Protein AF-A0A549SLN9-F1 (afdb_monomer_lite)

Organism: NCBI:txid1387186

Sequence (110 aa):
MYGDIKQILRDGTGIGPEGLHVLLATFLFIVLAALLRRPMVALGVVVLLQALNEVLDVLDDRAAGLPTDGLGVVSDTVWSLIVPVPLAIALRLYQQHRRQMRRRRHYRRR

Radius of gyration: 18.94 Å; chains: 1; bounding box: 43×24×60 Å

Secondary structure (DSSP, 8-state):
-HHHHHHHHHHHH---HHHHHHHHHHHHHHHHHHHHS-HHHHHHHHHHHHHHHHHHHHHHHHHTTPPP-HHHHHHHHHHHHTTHHHHHHHHHHHHHHHHHHHHHHHHTT-

pLDDT: mean 83.21, std 11.94, range [45.0, 95.38]

Structure (mmCIF, N/CA/C/O backbone):
data_AF-A0A549SLN9-F1
#
_entry.id   AF-A0A549SLN9-F1
#
loop_
_atom_site.group_PDB
_atom_site.id
_atom_site.type_symbol
_atom_site.label_atom_id
_atom_site.label_alt_id
_atom_site.label_comp_id
_atom_site.label_asym_id
_atom_site.label_entity_id
_atom_site.label_seq_id
_atom_site.pdbx_PDB_ins_code
_atom_site.Cartn_x
_atom_site.Cartn_y
_atom_site.Cartn_z
_atom_site.occupancy
_atom_site.B_iso_or_equiv
_atom_site.auth_seq_id
_atom_site.auth_comp_id
_atom_site.auth_asym_id
_atom_site.auth_atom_id
_atom_site.pdbx_PDB_model_num
ATOM 1 N N . MET A 1 1 ? 1.322 -3.523 -22.610 1.00 45.44 1 MET A N 1
ATOM 2 C CA . MET A 1 1 ? -0.015 -3.629 -21.980 1.00 45.44 1 MET A CA 1
ATOM 3 C C . MET A 1 1 ? -0.072 -3.073 -20.559 1.00 45.44 1 MET A C 1
ATOM 5 O O . MET A 1 1 ? -0.887 -2.189 -20.346 1.00 45.44 1 MET A O 1
ATOM 9 N N . TYR A 1 2 ? 0.738 -3.519 -19.583 1.00 45.00 2 TYR A N 1
ATOM 10 C CA . TYR A 1 2 ? 0.698 -2.932 -18.222 1.00 45.00 2 TYR A CA 1
ATOM 11 C C . TYR A 1 2 ? 1.237 -1.485 -18.182 1.00 45.00 2 TYR A C 1
ATOM 13 O O . TYR A 1 2 ? 0.642 -0.613 -17.550 1.00 45.00 2 TYR A O 1
ATOM 21 N N . GLY A 1 3 ? 2.290 -1.201 -18.962 1.00 56.31 3 GLY A N 1
ATOM 22 C CA . GLY A 1 3 ? 2.822 0.156 -19.151 1.00 56.31 3 GLY A CA 1
ATOM 23 C C . GLY A 1 3 ? 1.822 1.139 -19.774 1.00 56.31 3 GLY A C 1
ATOM 24 O O . GLY A 1 3 ? 1.750 2.286 -19.340 1.00 56.31 3 GLY A O 1
ATOM 25 N N . ASP A 1 4 ? 0.980 0.674 -20.702 1.00 56.50 4 ASP A N 1
ATOM 26 C CA . ASP A 1 4 ? -0.005 1.518 -21.395 1.00 56.50 4 ASP A CA 1
ATOM 27 C C . ASP A 1 4 ? -1.096 2.023 -20.439 1.00 56.50 4 ASP A C 1
ATOM 29 O O . ASP A 1 4 ? -1.520 3.170 -20.523 1.00 56.50 4 ASP A O 1
ATOM 33 N N . ILE A 1 5 ? -1.517 1.200 -19.470 1.00 59.78 5 ILE A N 1
ATOM 34 C CA . ILE A 1 5 ? -2.526 1.592 -18.471 1.00 59.78 5 ILE A CA 1
ATOM 35 C C . ILE A 1 5 ? -1.951 2.629 -17.493 1.00 59.78 5 ILE A C 1
ATOM 37 O O . ILE A 1 5 ? -2.630 3.609 -17.173 1.00 59.78 5 ILE A O 1
ATOM 41 N N . LYS A 1 6 ? -0.690 2.460 -17.054 1.00 54.50 6 LYS A N 1
ATOM 42 C CA . LYS A 1 6 ? 0.030 3.464 -16.242 1.00 54.50 6 LYS A CA 1
ATOM 43 C C . LYS A 1 6 ? 0.173 4.792 -17.011 1.00 54.50 6 LYS A C 1
ATOM 45 O O . LYS A 1 6 ? -0.030 5.852 -16.421 1.00 54.50 6 LYS A O 1
ATOM 50 N N . GLN A 1 7 ? 0.459 4.748 -18.316 1.00 60.50 7 GLN A N 1
ATOM 51 C CA . GLN A 1 7 ? 0.564 5.941 -19.171 1.00 60.50 7 GLN A CA 1
ATOM 52 C C . GLN A 1 7 ? -0.780 6.648 -19.388 1.00 60.50 7 GLN A C 1
ATOM 54 O O . GLN A 1 7 ? -0.859 7.858 -19.203 1.00 60.50 7 GLN A O 1
ATOM 59 N N . ILE A 1 8 ? -1.857 5.909 -19.674 1.00 63.09 8 ILE A N 1
ATOM 60 C CA . ILE A 1 8 ? -3.204 6.478 -19.860 1.00 63.09 8 ILE A CA 1
ATOM 61 C C . ILE A 1 8 ? -3.684 7.206 -18.593 1.00 63.09 8 ILE A C 1
ATOM 63 O O . ILE A 1 8 ? -4.278 8.282 -18.673 1.00 63.09 8 ILE A O 1
ATOM 67 N N . LEU A 1 9 ? -3.403 6.650 -17.410 1.00 58.56 9 LEU A N 1
ATOM 68 C CA . LEU A 1 9 ? -3.735 7.294 -16.135 1.00 58.56 9 LEU A CA 1
ATOM 69 C C . LEU A 1 9 ? -2.904 8.558 -15.885 1.00 58.56 9 LEU A C 1
ATOM 71 O O . LEU A 1 9 ? -3.448 9.554 -15.401 1.00 58.56 9 LEU A O 1
ATOM 75 N N . ARG A 1 10 ? -1.614 8.541 -16.235 1.00 59.72 10 ARG A N 1
ATOM 76 C CA . ARG A 1 10 ? -0.716 9.698 -16.124 1.00 59.72 10 ARG A CA 1
ATOM 77 C C . ARG A 1 10 ? -1.179 10.857 -17.011 1.00 59.72 10 ARG A C 1
ATOM 79 O O . ARG A 1 10 ? -1.301 11.981 -16.525 1.00 59.72 10 ARG A O 1
ATOM 86 N N . ASP A 1 11 ? -1.508 10.564 -18.265 1.00 63.06 11 ASP A N 1
ATOM 87 C CA . ASP A 1 11 ? -1.901 11.568 -19.258 1.00 63.06 11 ASP A CA 1
ATOM 88 C C . ASP A 1 11 ? -3.313 12.125 -19.008 1.00 63.06 11 ASP A C 1
ATOM 90 O O . ASP A 1 11 ? -3.585 13.288 -19.299 1.00 63.06 11 ASP A O 1
ATOM 94 N N . GLY A 1 12 ? -4.208 11.328 -18.411 1.00 63.81 12 GLY A N 1
ATOM 95 C CA . GLY A 1 12 ? -5.580 11.746 -18.106 1.00 63.81 12 GLY A CA 1
ATOM 96 C C . GLY A 1 12 ? -5.759 12.516 -16.793 1.00 63.81 12 GLY A C 1
ATOM 97 O O . GLY A 1 12 ? -6.756 13.219 -16.637 1.00 63.81 12 GLY A O 1
ATOM 98 N N . THR A 1 13 ? -4.835 12.389 -15.834 1.00 64.81 13 THR A N 1
ATOM 99 C CA . THR A 1 13 ? -5.016 12.940 -14.472 1.00 64.81 13 THR A CA 1
ATOM 100 C C . THR A 1 13 ? -3.957 13.959 -14.057 1.00 64.81 13 THR A C 1
ATOM 102 O O . THR A 1 13 ? -4.170 14.688 -13.088 1.00 64.81 13 THR A O 1
ATOM 105 N N . GLY A 1 14 ? -2.814 14.017 -14.751 1.00 68.75 14 GLY A N 1
ATOM 106 C CA . GLY A 1 14 ? -1.663 14.826 -14.341 1.00 68.75 14 GLY A CA 1
ATOM 107 C C . GLY A 1 14 ? -0.979 14.327 -13.060 1.00 68.75 14 GLY A C 1
ATOM 108 O O . GLY A 1 14 ? -0.082 14.990 -12.542 1.00 68.75 14 GLY A O 1
ATOM 109 N N . ILE A 1 15 ? -1.392 13.169 -12.533 1.00 73.00 15 ILE A N 1
ATOM 110 C CA . ILE A 1 15 ? -0.820 12.569 -11.330 1.00 73.00 15 ILE A CA 1
ATOM 111 C C . ILE A 1 15 ? 0.477 11.858 -11.721 1.00 73.00 15 ILE A C 1
ATOM 113 O O . ILE A 1 15 ? 0.497 10.999 -12.606 1.00 73.00 15 ILE A O 1
ATOM 117 N N . GLY A 1 16 ? 1.574 12.234 -11.061 1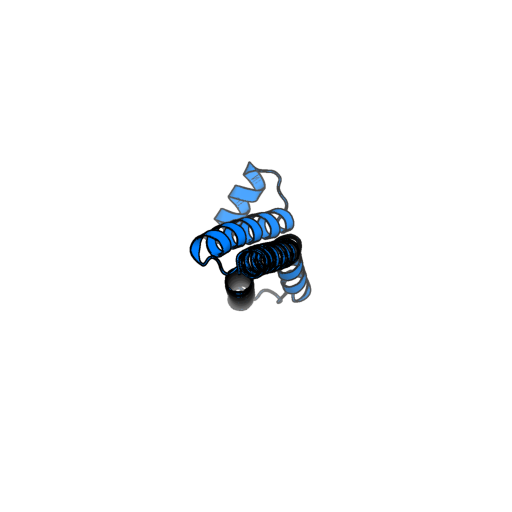.00 77.56 16 GLY A N 1
ATOM 118 C CA . GLY A 1 16 ? 2.862 11.571 -11.236 1.00 77.56 16 GLY A CA 1
ATOM 119 C C . GLY A 1 16 ? 2.818 10.095 -10.805 1.00 77.56 16 GLY A C 1
ATOM 120 O O . GLY A 1 16 ? 1.920 9.706 -10.055 1.00 77.56 16 GLY A O 1
ATOM 121 N N . PRO A 1 17 ? 3.793 9.272 -11.230 1.00 75.19 17 PRO A N 1
ATOM 122 C CA . PRO A 1 17 ? 3.856 7.848 -10.886 1.00 75.19 17 PRO A CA 1
ATOM 123 C C . PRO A 1 17 ? 3.675 7.601 -9.383 1.00 75.19 17 PRO A C 1
ATOM 125 O O . PRO A 1 17 ? 2.814 6.828 -8.973 1.00 75.19 17 PRO A O 1
ATOM 128 N N . GLU A 1 18 ? 4.381 8.375 -8.561 1.00 80.88 18 GLU A N 1
ATOM 129 C CA . GLU A 1 18 ? 4.326 8.339 -7.095 1.00 80.88 18 GLU A CA 1
ATOM 130 C C . GLU A 1 18 ? 2.895 8.493 -6.552 1.00 80.88 18 GLU A C 1
ATOM 132 O O . GLU A 1 18 ? 2.461 7.757 -5.663 1.00 80.88 18 GLU A O 1
ATOM 137 N N . GLY A 1 19 ? 2.115 9.412 -7.128 1.00 80.62 19 GLY A N 1
ATOM 138 C CA . GLY A 1 19 ? 0.731 9.646 -6.725 1.00 80.62 19 GLY A CA 1
ATOM 139 C C . GLY A 1 19 ? -0.193 8.474 -7.062 1.00 80.62 19 GLY A C 1
ATOM 140 O O . GLY A 1 19 ? -1.108 8.176 -6.291 1.00 80.62 19 GLY A O 1
ATOM 141 N N . LEU A 1 20 ? 0.066 7.756 -8.160 1.00 83.19 20 LEU A N 1
ATOM 142 C CA . LEU A 1 20 ? -0.662 6.529 -8.494 1.00 83.19 20 LEU A CA 1
ATOM 143 C C . LEU A 1 20 ? -0.346 5.406 -7.500 1.00 83.19 20 LEU A C 1
ATOM 145 O O . LEU A 1 20 ? -1.274 4.732 -7.047 1.00 83.19 20 LEU A O 1
ATOM 149 N N . HIS A 1 21 ? 0.921 5.251 -7.101 1.00 84.44 21 HIS A N 1
ATOM 150 C CA . HIS A 1 21 ? 1.321 4.280 -6.076 1.00 84.44 21 HIS A CA 1
ATOM 151 C C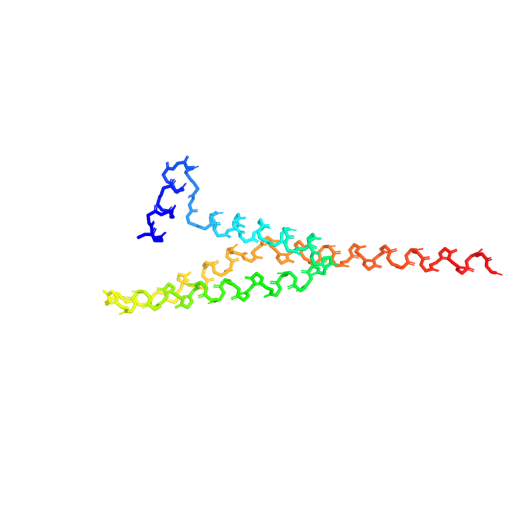 . HIS A 1 21 ? 0.613 4.548 -4.742 1.00 84.44 21 HIS A C 1
ATOM 153 O O . HIS A 1 21 ? 0.043 3.626 -4.151 1.00 84.44 21 HIS A O 1
ATOM 159 N N . VAL A 1 22 ? 0.559 5.812 -4.304 1.00 87.75 22 VAL A N 1
ATOM 160 C CA . VAL A 1 22 ? -0.161 6.218 -3.083 1.00 87.75 22 VAL A CA 1
ATOM 161 C C . VAL A 1 22 ? -1.656 5.903 -3.190 1.00 87.75 22 VAL A C 1
ATOM 163 O O . VAL A 1 22 ? -2.230 5.289 -2.283 1.00 87.75 22 VAL A O 1
ATOM 166 N N . LEU A 1 23 ? -2.307 6.327 -4.279 1.00 88.31 23 LEU A N 1
ATOM 167 C CA . LEU A 1 23 ? -3.756 6.193 -4.449 1.00 88.31 23 LEU A CA 1
ATOM 168 C C . LEU A 1 23 ? -4.189 4.732 -4.525 1.00 88.31 23 LEU A C 1
ATOM 170 O O . LEU A 1 23 ? -5.100 4.327 -3.797 1.00 88.31 23 LEU A O 1
ATOM 174 N N . LEU A 1 24 ? -3.521 3.938 -5.365 1.00 87.44 24 LEU A N 1
ATOM 175 C CA . LEU A 1 24 ? -3.850 2.530 -5.560 1.00 87.44 24 LEU A CA 1
ATOM 176 C C . LEU A 1 24 ? -3.687 1.751 -4.254 1.00 87.44 24 LEU A C 1
ATOM 178 O O . LEU A 1 24 ? -4.599 1.034 -3.840 1.00 87.44 24 LEU A O 1
ATOM 182 N N . ALA A 1 25 ? -2.562 1.943 -3.567 1.00 89.50 25 ALA A N 1
ATOM 183 C CA . ALA A 1 25 ? -2.285 1.272 -2.307 1.00 89.50 25 ALA A CA 1
ATOM 184 C C . ALA A 1 25 ? -3.279 1.644 -1.203 1.00 89.50 25 ALA A C 1
ATOM 186 O O . ALA A 1 25 ? -3.766 0.778 -0.472 1.00 89.50 25 ALA A O 1
ATOM 187 N N . THR A 1 26 ? -3.616 2.931 -1.100 1.00 91.69 26 THR A N 1
ATOM 188 C CA . THR A 1 26 ? -4.586 3.432 -0.121 1.00 91.69 26 THR A CA 1
ATOM 189 C C . THR A 1 26 ? -5.974 2.874 -0.388 1.00 91.69 26 THR A C 1
ATOM 191 O O . THR A 1 26 ? -6.635 2.393 0.534 1.00 91.69 26 THR A O 1
ATOM 194 N N . PHE A 1 27 ? -6.410 2.892 -1.648 1.00 92.38 27 PHE A N 1
ATOM 195 C CA . PHE A 1 27 ? -7.695 2.336 -2.047 1.00 92.38 27 PHE A CA 1
ATOM 196 C C . PHE A 1 27 ? -7.776 0.841 -1.721 1.00 92.38 27 PHE A C 1
ATOM 198 O O . PHE A 1 27 ? -8.708 0.402 -1.040 1.00 92.38 27 PHE A O 1
ATOM 205 N N . LEU A 1 28 ? -6.760 0.074 -2.127 1.00 92.94 28 LEU A N 1
ATOM 206 C CA . LEU A 1 28 ? -6.686 -1.361 -1.875 1.00 92.94 28 LEU A CA 1
ATOM 207 C C . LEU A 1 28 ? -6.716 -1.666 -0.372 1.00 92.94 28 LEU A C 1
ATOM 209 O O . LEU A 1 28 ? -7.461 -2.539 0.082 1.00 92.94 28 LEU A O 1
ATOM 213 N N . PHE A 1 29 ? -5.956 -0.898 0.412 1.00 95.38 29 PHE A N 1
ATOM 214 C CA . PHE A 1 29 ? -5.942 -1.010 1.862 1.00 95.38 29 PHE A CA 1
ATOM 215 C C . PHE A 1 29 ? -7.325 -0.766 2.471 1.00 95.38 29 PHE A C 1
ATOM 217 O O . PHE A 1 29 ? -7.770 -1.572 3.288 1.00 95.38 29 PHE A O 1
ATOM 224 N N . ILE A 1 30 ? -8.020 0.311 2.089 1.00 93.56 30 ILE A N 1
ATOM 225 C CA . ILE A 1 30 ? -9.343 0.651 2.635 1.00 93.56 30 ILE A CA 1
ATOM 226 C C . ILE A 1 30 ? -10.340 -0.477 2.355 1.00 93.56 30 ILE A C 1
ATOM 228 O O . ILE A 1 30 ? -11.036 -0.924 3.273 1.00 93.56 30 ILE A O 1
ATOM 232 N N . VAL A 1 31 ? -10.374 -0.974 1.116 1.00 94.38 31 VAL A N 1
ATOM 233 C CA . VAL A 1 31 ? -11.261 -2.072 0.707 1.00 94.38 31 VAL A CA 1
ATOM 234 C C . VAL A 1 31 ? -10.955 -3.338 1.508 1.00 94.38 31 VAL A C 1
ATOM 236 O O . VAL A 1 31 ? -11.851 -3.906 2.138 1.00 94.38 31 VAL A O 1
ATOM 239 N N . LEU A 1 32 ? -9.689 -3.755 1.575 1.00 92.88 32 LEU A N 1
ATOM 240 C CA . LEU A 1 32 ? -9.281 -4.944 2.327 1.00 92.88 32 LEU A CA 1
ATOM 241 C C . LEU A 1 32 ? -9.537 -4.797 3.830 1.00 92.88 32 LEU A C 1
ATOM 243 O O . LEU A 1 32 ? -9.999 -5.737 4.477 1.00 92.88 32 LEU A O 1
ATOM 247 N N . ALA A 1 33 ? -9.275 -3.625 4.407 1.00 91.25 33 ALA A N 1
ATOM 248 C CA . ALA A 1 33 ? -9.508 -3.361 5.821 1.00 91.25 33 ALA A CA 1
ATOM 249 C C . ALA A 1 33 ? -11.004 -3.417 6.162 1.00 91.25 33 ALA A C 1
ATOM 251 O O . ALA A 1 33 ? -11.365 -3.943 7.223 1.00 91.25 33 ALA A O 1
ATOM 252 N N . ALA A 1 34 ? -11.865 -2.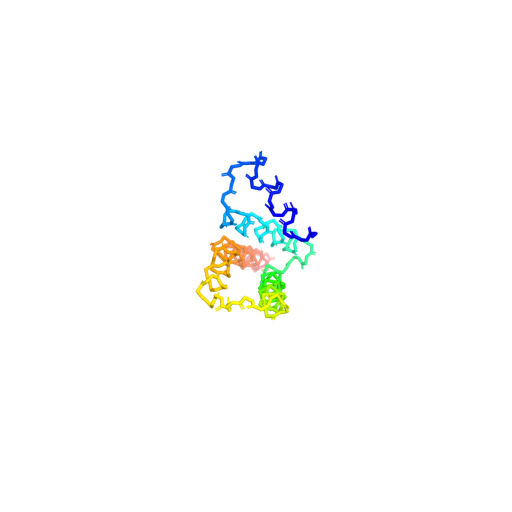930 5.263 1.00 91.25 34 ALA A N 1
ATOM 253 C CA . ALA A 1 34 ? -13.315 -3.016 5.395 1.00 91.25 34 ALA A CA 1
ATOM 254 C C . ALA A 1 34 ? -13.814 -4.468 5.294 1.00 91.25 34 ALA A C 1
ATOM 256 O O . ALA A 1 34 ? -14.574 -4.911 6.162 1.00 91.25 34 ALA A O 1
ATOM 257 N N . LEU A 1 35 ? -13.340 -5.225 4.297 1.00 93.62 35 LEU A N 1
ATOM 258 C CA . LEU A 1 35 ? -13.734 -6.619 4.063 1.00 93.62 35 LEU A CA 1
ATOM 259 C C . LEU A 1 35 ? -13.247 -7.557 5.177 1.00 93.62 35 LEU A C 1
ATOM 261 O O . LEU A 1 35 ? -14.034 -8.292 5.773 1.00 93.62 35 LEU A O 1
ATOM 265 N N . LEU A 1 36 ? -11.957 -7.499 5.516 1.00 90.81 36 LEU A N 1
ATOM 266 C CA . LEU A 1 36 ? -11.337 -8.393 6.498 1.00 90.81 36 LEU A CA 1
ATOM 267 C C . LEU A 1 36 ? -11.652 -7.996 7.943 1.00 90.81 36 LEU A C 1
ATOM 269 O O . LEU A 1 36 ? -11.445 -8.790 8.864 1.00 90.81 36 LEU A O 1
ATOM 273 N N . ARG A 1 37 ? -12.085 -6.745 8.173 1.00 89.31 37 ARG A N 1
ATOM 274 C CA . ARG A 1 37 ? -12.266 -6.133 9.507 1.00 89.31 37 ARG A CA 1
ATOM 275 C C . ARG A 1 37 ? -11.022 -6.248 10.403 1.00 89.31 37 ARG A C 1
ATOM 277 O O . ARG A 1 37 ? -11.104 -6.149 11.630 1.00 89.31 37 ARG A O 1
ATOM 284 N N . ARG A 1 38 ? -9.857 -6.476 9.792 1.00 90.56 38 ARG A N 1
ATOM 285 C CA . ARG A 1 38 ? -8.556 -6.702 10.427 1.00 90.56 38 ARG A CA 1
ATOM 286 C C . ARG A 1 38 ? -7.532 -5.805 9.722 1.00 90.56 38 ARG A C 1
ATOM 288 O O . ARG A 1 38 ? -6.860 -6.275 8.810 1.00 90.56 38 ARG A O 1
ATOM 295 N N . PRO A 1 39 ? -7.396 -4.530 10.134 1.00 88.38 39 PRO A N 1
ATOM 296 C CA . PRO A 1 39 ? -6.598 -3.541 9.402 1.00 88.38 39 PRO A CA 1
ATOM 297 C C . PRO A 1 39 ? -5.129 -3.957 9.249 1.00 88.38 39 PRO A C 1
ATOM 299 O O . PRO A 1 39 ? -4.545 -3.744 8.202 1.00 88.38 39 PRO A O 1
ATOM 302 N N . MET A 1 40 ? -4.552 -4.640 10.240 1.00 91.75 40 MET A N 1
ATOM 303 C CA . MET A 1 40 ? -3.167 -5.129 10.146 1.00 91.75 40 MET A CA 1
ATOM 304 C C . MET A 1 40 ? -2.994 -6.281 9.150 1.00 91.75 40 MET A C 1
ATOM 306 O O . MET A 1 40 ? -1.956 -6.381 8.511 1.00 91.75 40 MET A O 1
ATOM 310 N N . VAL A 1 41 ? -4.013 -7.133 8.986 1.00 92.81 41 VAL A N 1
ATOM 311 C CA . VAL A 1 41 ? -3.979 -8.196 7.967 1.00 92.81 41 VAL A CA 1
ATOM 312 C C . VAL A 1 41 ? -4.126 -7.579 6.579 1.00 92.81 41 VAL A C 1
ATOM 314 O O . VAL A 1 41 ? -3.381 -7.937 5.680 1.00 92.81 41 VAL A O 1
ATOM 317 N N . ALA A 1 42 ? -5.033 -6.610 6.424 1.00 92.94 42 ALA A N 1
ATOM 318 C CA . ALA A 1 42 ? -5.193 -5.863 5.180 1.00 92.94 42 ALA A CA 1
ATOM 319 C C . ALA A 1 42 ? -3.898 -5.155 4.761 1.00 92.94 42 ALA A C 1
ATOM 321 O O . ALA A 1 42 ? -3.496 -5.267 3.609 1.00 92.94 42 ALA A O 1
ATOM 322 N N . LEU A 1 43 ? -3.213 -4.498 5.703 1.00 92.94 43 LEU A N 1
ATOM 323 C CA . LEU A 1 43 ? -1.910 -3.887 5.449 1.00 92.94 43 LEU A CA 1
ATOM 324 C C . LEU A 1 43 ? -0.878 -4.925 4.991 1.00 92.94 43 LEU A C 1
ATOM 326 O O . LEU A 1 43 ? -0.196 -4.696 4.002 1.00 92.94 43 LEU A O 1
ATOM 330 N N . GLY A 1 44 ? -0.795 -6.077 5.664 1.00 93.12 44 GLY A N 1
ATOM 331 C CA . GLY A 1 44 ? 0.121 -7.148 5.264 1.00 93.12 44 GLY A CA 1
ATOM 332 C C . GLY A 1 44 ? -0.135 -7.654 3.841 1.00 93.12 44 GLY A C 1
ATOM 333 O O . GLY A 1 44 ? 0.808 -7.875 3.092 1.00 93.12 44 GLY A O 1
ATOM 334 N N . VAL A 1 45 ? -1.403 -7.778 3.439 1.00 93.19 45 VAL A N 1
ATOM 335 C CA . VAL A 1 45 ? -1.770 -8.154 2.063 1.00 93.19 45 VAL A CA 1
ATOM 336 C C . VAL A 1 45 ? -1.344 -7.081 1.058 1.00 93.19 45 VAL A C 1
ATOM 338 O O . VAL A 1 45 ? -0.796 -7.424 0.018 1.00 93.19 45 VAL A O 1
ATOM 341 N N . VAL A 1 46 ? -1.550 -5.798 1.367 1.00 93.62 46 VAL A N 1
ATOM 342 C CA . VAL A 1 46 ? -1.127 -4.679 0.502 1.00 93.62 46 VAL A CA 1
ATOM 343 C C . VAL A 1 46 ? 0.391 -4.684 0.307 1.00 93.62 46 VAL A C 1
ATOM 345 O O . VAL A 1 46 ? 0.846 -4.625 -0.830 1.00 93.62 46 VAL A O 1
ATOM 348 N N . VAL A 1 47 ? 1.157 -4.850 1.392 1.00 92.44 47 VAL A N 1
ATOM 349 C CA . VAL A 1 47 ? 2.627 -4.949 1.351 1.00 92.44 47 VAL A CA 1
ATOM 350 C C . VAL A 1 47 ? 3.077 -6.120 0.476 1.00 92.44 47 VAL A C 1
ATOM 352 O O . VAL A 1 47 ? 3.977 -5.968 -0.342 1.00 92.44 47 VAL A O 1
ATOM 355 N N . LEU A 1 48 ? 2.44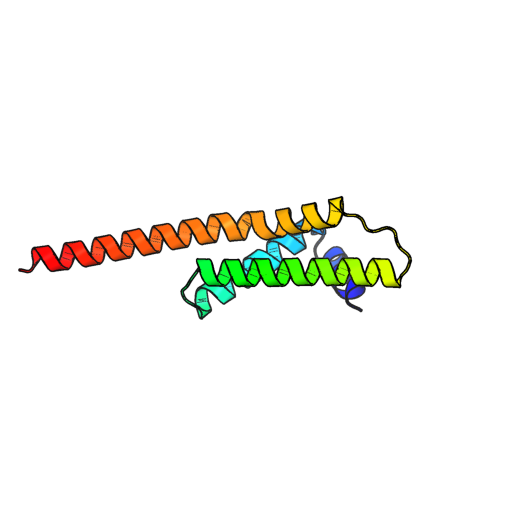5 -7.290 0.618 1.00 93.00 48 LEU A N 1
ATOM 356 C CA . LEU A 1 48 ? 2.779 -8.464 -0.193 1.00 93.00 48 LEU A CA 1
ATOM 357 C C . LEU A 1 48 ? 2.477 -8.248 -1.678 1.00 93.00 48 LEU A C 1
ATOM 359 O O . LEU A 1 48 ? 3.269 -8.652 -2.524 1.00 93.00 48 LEU A O 1
ATOM 363 N N . LEU A 1 49 ? 1.350 -7.610 -1.998 1.00 90.69 49 LEU A N 1
ATOM 364 C CA . LEU A 1 49 ? 0.981 -7.309 -3.380 1.00 90.69 49 LEU A CA 1
ATOM 365 C C . LEU A 1 49 ? 1.921 -6.281 -4.014 1.00 90.69 49 LEU A C 1
ATOM 367 O O . LEU A 1 49 ? 2.274 -6.438 -5.177 1.00 90.69 49 LEU A O 1
ATOM 371 N N . GLN A 1 50 ? 2.364 -5.277 -3.257 1.00 89.19 50 GLN A N 1
ATOM 372 C CA . GLN A 1 50 ? 3.379 -4.324 -3.714 1.00 89.19 50 GLN A CA 1
ATOM 373 C C . GLN A 1 50 ? 4.718 -5.009 -3.951 1.00 89.19 50 GLN A C 1
ATOM 375 O O . GLN A 1 50 ? 5.263 -4.886 -5.037 1.00 89.19 50 GLN A O 1
ATOM 380 N N . ALA A 1 51 ? 5.199 -5.808 -2.996 1.00 87.75 51 ALA A N 1
ATOM 381 C CA . ALA A 1 51 ? 6.441 -6.556 -3.167 1.00 87.75 51 ALA A CA 1
ATOM 382 C C . ALA A 1 51 ? 6.391 -7.477 -4.397 1.00 87.75 51 ALA A C 1
ATOM 384 O O . ALA A 1 51 ? 7.368 -7.577 -5.133 1.00 87.75 51 ALA A O 1
ATOM 385 N N . LEU A 1 52 ? 5.247 -8.122 -4.649 1.00 89.12 52 LEU A N 1
ATOM 386 C CA . LEU A 1 52 ? 5.056 -8.922 -5.855 1.00 89.12 52 LEU A CA 1
ATOM 387 C C . LEU A 1 52 ? 5.069 -8.057 -7.123 1.00 89.12 52 LEU A C 1
ATOM 389 O O . LEU A 1 52 ? 5.690 -8.459 -8.100 1.00 89.12 52 LEU A O 1
ATOM 393 N N . ASN A 1 53 ? 4.422 -6.887 -7.108 1.00 87.19 53 ASN A N 1
ATOM 394 C CA . ASN A 1 53 ? 4.444 -5.956 -8.238 1.00 87.19 53 ASN A CA 1
ATOM 395 C C . ASN A 1 53 ? 5.873 -5.499 -8.563 1.00 87.19 53 ASN A C 1
ATOM 397 O O . ASN A 1 53 ? 6.264 -5.556 -9.719 1.00 87.19 53 ASN A O 1
ATOM 401 N N . GLU A 1 54 ? 6.667 -5.135 -7.556 1.00 86.00 54 GLU A N 1
ATOM 402 C CA . GLU A 1 54 ? 8.070 -4.741 -7.749 1.00 86.00 54 GLU A CA 1
ATOM 403 C C . GLU A 1 54 ? 8.924 -5.879 -8.321 1.00 86.00 54 GLU A C 1
ATOM 405 O O . GLU A 1 54 ? 9.766 -5.667 -9.189 1.00 86.00 54 GLU A O 1
ATOM 410 N N . VAL A 1 55 ? 8.698 -7.118 -7.867 1.00 87.50 55 VAL A N 1
ATOM 411 C CA . VAL A 1 55 ? 9.388 -8.287 -8.431 1.00 87.50 55 VAL A CA 1
ATOM 412 C C . VAL A 1 55 ? 9.025 -8.480 -9.904 1.00 87.50 55 VAL A C 1
ATOM 414 O O . VAL A 1 55 ? 9.904 -8.816 -10.693 1.00 87.50 55 VAL A O 1
ATOM 417 N N . LEU A 1 56 ? 7.761 -8.271 -10.282 1.00 87.38 56 LEU A N 1
ATOM 418 C CA . LEU A 1 56 ? 7.332 -8.355 -11.679 1.00 87.38 56 LEU A CA 1
ATOM 419 C C . LEU A 1 56 ? 7.955 -7.244 -12.528 1.00 87.38 56 LEU A C 1
ATOM 421 O O . LEU A 1 56 ? 8.502 -7.555 -13.581 1.00 87.38 56 LEU A O 1
ATOM 425 N N . ASP A 1 57 ? 7.957 -6.001 -12.043 1.00 84.19 57 ASP A N 1
ATOM 426 C CA . ASP A 1 57 ? 8.571 -4.867 -12.744 1.00 84.19 57 ASP A CA 1
ATOM 427 C C . ASP A 1 57 ? 10.090 -5.118 -12.953 1.00 84.19 57 ASP A C 1
ATOM 429 O O . ASP A 1 57 ? 10.606 -4.976 -14.061 1.00 84.19 57 ASP A O 1
ATOM 433 N N . VAL A 1 58 ? 10.798 -5.648 -11.943 1.00 86.31 58 VAL A N 1
ATOM 434 C CA . VAL A 1 58 ? 12.217 -6.053 -12.060 1.00 86.31 58 VAL A CA 1
ATOM 435 C C . VAL A 1 58 ? 12.435 -7.180 -13.076 1.00 86.31 58 VAL A C 1
ATOM 437 O O . VAL A 1 58 ? 13.439 -7.184 -13.796 1.00 86.31 58 VAL A O 1
ATOM 440 N N . LEU A 1 59 ? 11.547 -8.176 -13.112 1.00 87.06 59 LEU A N 1
ATOM 441 C CA . LEU A 1 59 ? 11.642 -9.281 -14.068 1.00 87.06 59 LEU A CA 1
ATOM 442 C C . LEU A 1 59 ? 11.393 -8.802 -15.500 1.00 87.06 59 LEU A C 1
ATOM 444 O O . LEU A 1 59 ? 12.110 -9.239 -16.403 1.00 87.06 59 LEU A O 1
ATOM 448 N N . ASP A 1 60 ? 10.442 -7.889 -15.694 1.00 85.00 60 ASP A N 1
ATOM 449 C CA . ASP A 1 60 ? 10.136 -7.279 -16.988 1.00 85.00 60 ASP A CA 1
ATOM 450 C C . ASP A 1 60 ? 11.319 -6.442 -17.498 1.00 85.00 60 ASP A C 1
ATOM 452 O O . ASP A 1 60 ? 11.741 -6.619 -18.645 1.00 85.00 60 ASP A O 1
ATOM 456 N N . ASP A 1 61 ? 11.940 -5.626 -16.640 1.00 85.31 61 ASP A N 1
ATOM 457 C CA . ASP A 1 61 ? 13.150 -4.867 -16.988 1.00 85.31 61 ASP A CA 1
ATOM 458 C C . ASP A 1 61 ? 14.294 -5.795 -17.412 1.00 85.31 61 ASP A C 1
ATOM 460 O O . ASP A 1 61 ? 14.958 -5.573 -18.429 1.00 85.31 61 ASP A O 1
ATOM 464 N N . ARG A 1 62 ? 14.504 -6.890 -16.669 1.00 86.50 62 ARG A N 1
ATOM 465 C CA . ARG A 1 62 ? 15.529 -7.891 -17.000 1.00 86.50 62 ARG A CA 1
ATOM 466 C C . ARG A 1 62 ? 15.230 -8.613 -18.307 1.00 86.50 62 ARG A C 1
ATOM 468 O O . ARG A 1 62 ? 16.160 -8.847 -19.079 1.00 86.50 62 ARG A O 1
ATOM 475 N N . ALA A 1 63 ? 13.969 -8.947 -18.570 1.00 88.44 63 ALA A N 1
ATOM 476 C CA . ALA A 1 63 ? 13.544 -9.557 -19.827 1.00 88.44 63 ALA A CA 1
ATOM 477 C C . ALA A 1 63 ? 13.724 -8.600 -21.019 1.00 88.44 63 ALA A C 1
ATOM 479 O O . ALA A 1 63 ? 14.061 -9.044 -22.117 1.00 88.44 63 ALA A O 1
ATOM 480 N N . ALA A 1 64 ? 13.565 -7.294 -20.793 1.00 88.12 64 ALA A N 1
ATOM 481 C CA . ALA A 1 64 ? 13.800 -6.239 -21.777 1.00 88.12 64 ALA A CA 1
ATOM 482 C C . ALA A 1 64 ? 15.286 -5.849 -21.938 1.00 88.12 64 ALA A C 1
ATOM 484 O O . ALA A 1 64 ? 15.613 -5.031 -22.798 1.00 88.12 64 ALA A O 1
ATOM 485 N N . GLY A 1 65 ? 16.195 -6.417 -21.135 1.00 89.00 65 GLY A N 1
ATOM 486 C CA . GLY A 1 65 ? 17.622 -6.075 -21.147 1.00 89.00 65 GLY A CA 1
ATOM 487 C C . GLY A 1 65 ? 17.942 -4.702 -20.544 1.00 89.00 65 GLY A C 1
ATOM 488 O O . GLY A 1 65 ? 19.026 -4.166 -20.780 1.00 89.00 65 GLY A O 1
ATOM 489 N N . LEU A 1 66 ? 17.012 -4.127 -19.779 1.00 84.94 66 LEU A N 1
ATOM 490 C CA . LEU A 1 66 ? 17.174 -2.847 -19.104 1.00 84.94 66 LEU A CA 1
ATOM 491 C C . LEU A 1 66 ? 17.931 -3.017 -17.773 1.00 84.94 66 LEU A C 1
ATOM 493 O O . LEU A 1 66 ? 17.856 -4.068 -17.123 1.00 84.94 66 LEU A O 1
ATOM 497 N N . PRO A 1 67 ? 18.698 -1.998 -17.346 1.00 82.31 67 PRO A N 1
ATOM 498 C CA . PRO A 1 67 ? 19.314 -2.002 -16.029 1.00 82.31 67 PRO A CA 1
ATOM 499 C C . PRO A 1 67 ? 18.234 -1.930 -14.946 1.00 82.31 67 PRO A C 1
ATOM 501 O O . PRO A 1 67 ? 17.346 -1.091 -15.000 1.00 82.31 67 PRO A O 1
ATOM 504 N N . THR A 1 68 ? 18.349 -2.783 -13.928 1.00 79.81 68 THR A N 1
ATOM 505 C CA . THR A 1 68 ? 17.462 -2.737 -12.759 1.00 79.81 68 THR A CA 1
ATOM 506 C C . THR A 1 68 ? 17.712 -1.482 -11.932 1.00 79.81 68 THR A C 1
ATOM 508 O O . THR A 1 68 ? 18.800 -1.339 -11.365 1.00 79.81 68 THR A O 1
ATOM 511 N N . ASP A 1 69 ? 16.698 -0.627 -11.807 1.00 80.69 69 ASP A N 1
ATOM 512 C CA . ASP A 1 69 ? 16.727 0.545 -10.933 1.00 80.69 69 ASP A CA 1
ATOM 513 C C . ASP A 1 69 ? 16.255 0.192 -9.514 1.00 80.69 69 ASP A C 1
ATOM 515 O O . ASP A 1 69 ? 15.083 0.297 -9.155 1.00 80.69 69 ASP A O 1
ATOM 519 N N . GLY A 1 70 ? 17.200 -0.232 -8.673 1.00 77.50 70 GLY A N 1
ATOM 520 C CA . GLY A 1 70 ? 16.907 -0.565 -7.278 1.00 77.50 70 GLY A CA 1
ATOM 521 C C . GLY A 1 70 ? 16.435 0.626 -6.433 1.00 77.50 70 GLY A C 1
ATOM 522 O O . GLY A 1 70 ? 15.773 0.412 -5.419 1.00 77.50 70 GLY A O 1
ATOM 523 N N . LEU A 1 71 ? 16.752 1.868 -6.822 1.00 81.19 71 LEU A N 1
ATOM 524 C CA . LEU A 1 71 ? 16.271 3.059 -6.114 1.00 81.19 71 LEU A CA 1
ATOM 525 C C . LEU A 1 71 ? 14.811 3.356 -6.464 1.00 81.19 71 LEU A C 1
ATOM 527 O O . LEU A 1 71 ? 14.043 3.683 -5.558 1.00 81.19 71 LEU A O 1
ATOM 531 N N . GLY A 1 72 ? 14.425 3.174 -7.731 1.00 80.50 72 GLY A N 1
ATOM 532 C CA . GLY A 1 72 ? 13.030 3.241 -8.176 1.00 80.50 72 GLY A CA 1
ATOM 533 C C . GLY A 1 72 ? 12.130 2.288 -7.387 1.00 80.50 72 GLY A C 1
ATOM 534 O O . GLY A 1 72 ? 11.167 2.729 -6.764 1.00 80.50 72 GLY A O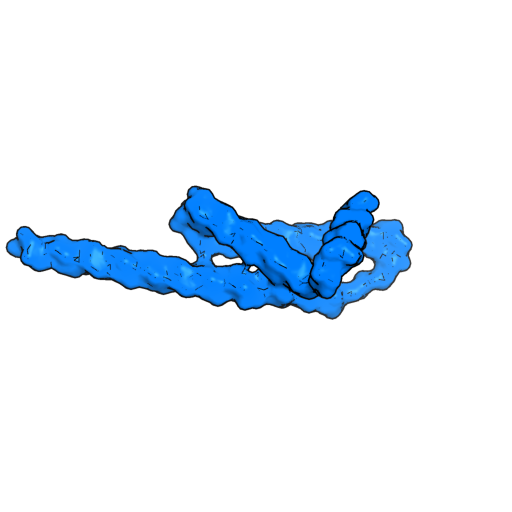 1
ATOM 535 N N . VAL A 1 73 ? 12.540 1.022 -7.268 1.00 82.12 73 VAL A N 1
ATOM 536 C CA . VAL A 1 73 ? 11.809 -0.018 -6.513 1.00 82.12 73 VAL A CA 1
ATOM 537 C C . VAL A 1 73 ? 11.569 0.371 -5.047 1.00 82.12 73 VAL A C 1
ATOM 539 O O . VAL A 1 73 ? 10.481 0.190 -4.486 1.00 82.12 73 VAL A O 1
ATOM 542 N N . VAL A 1 74 ? 12.595 0.917 -4.387 1.00 84.94 74 VAL A N 1
ATOM 543 C CA . VAL A 1 74 ? 12.477 1.361 -2.989 1.00 84.94 74 VAL A CA 1
ATOM 544 C C . VAL A 1 74 ? 11.557 2.576 -2.885 1.00 84.94 74 VAL A C 1
ATOM 546 O O . VAL A 1 74 ? 10.725 2.628 -1.978 1.00 84.94 74 VAL A O 1
ATOM 549 N N . SER A 1 75 ? 11.688 3.532 -3.805 1.00 85.12 75 SER A N 1
ATOM 550 C CA . SER A 1 75 ? 10.853 4.734 -3.852 1.00 85.12 75 SER A CA 1
ATOM 551 C C . SER A 1 75 ? 9.373 4.380 -4.005 1.00 85.12 75 SER A C 1
ATOM 553 O O . SER A 1 75 ? 8.547 4.813 -3.196 1.00 85.12 75 SER A O 1
ATOM 555 N N . ASP A 1 76 ? 9.042 3.513 -4.961 1.00 83.75 76 ASP A N 1
ATOM 556 C CA . ASP A 1 76 ? 7.667 3.093 -5.246 1.00 83.75 76 ASP A CA 1
ATOM 557 C C . ASP A 1 76 ? 7.054 2.350 -4.055 1.00 83.75 76 ASP A C 1
ATOM 559 O O . ASP A 1 76 ? 5.919 2.630 -3.642 1.00 83.75 76 ASP A O 1
ATOM 563 N N . THR A 1 77 ? 7.845 1.498 -3.396 1.00 85.88 77 THR A N 1
ATOM 564 C CA . THR A 1 77 ? 7.439 0.839 -2.149 1.00 85.88 77 THR A CA 1
ATOM 565 C C . THR A 1 77 ? 7.135 1.861 -1.048 1.00 85.88 77 THR A C 1
ATOM 567 O O . THR A 1 77 ? 6.087 1.779 -0.402 1.00 85.88 77 THR A O 1
ATOM 570 N N . VAL A 1 78 ? 8.001 2.857 -0.837 1.00 89.56 78 VAL A N 1
ATOM 571 C CA . VAL A 1 78 ? 7.809 3.885 0.201 1.00 89.56 78 VAL A CA 1
ATOM 572 C C . VAL A 1 78 ? 6.555 4.714 -0.070 1.00 89.56 78 VAL A C 1
ATOM 574 O O . VAL A 1 78 ? 5.714 4.863 0.824 1.00 89.56 78 VAL A O 1
ATOM 577 N N . TRP A 1 79 ? 6.387 5.203 -1.299 1.00 89.00 79 TRP A N 1
ATOM 578 C CA . TRP A 1 79 ? 5.216 5.985 -1.695 1.00 89.00 79 TRP A CA 1
ATOM 579 C C . TRP A 1 79 ? 3.922 5.204 -1.517 1.00 89.00 79 TRP A C 1
ATOM 581 O O . TRP A 1 79 ? 2.942 5.705 -0.967 1.00 89.00 79 TRP A O 1
ATOM 591 N N . SER A 1 80 ? 3.932 3.933 -1.891 1.00 87.75 80 SER A N 1
ATOM 592 C CA . SER A 1 80 ? 2.766 3.073 -1.763 1.00 87.75 80 SER A CA 1
ATOM 593 C C . SER A 1 80 ? 2.387 2.761 -0.299 1.00 87.75 80 SER A C 1
ATOM 595 O O . SER A 1 80 ? 1.246 2.401 -0.017 1.00 87.75 80 SER A O 1
ATOM 597 N N . LEU A 1 81 ? 3.294 2.946 0.667 1.00 92.00 81 LEU A N 1
ATOM 598 C CA . LEU A 1 81 ? 3.052 2.662 2.089 1.00 92.00 81 LEU A CA 1
ATOM 599 C C . LEU A 1 81 ? 2.821 3.903 2.957 1.00 92.00 81 LEU A C 1
ATOM 601 O O . LEU A 1 81 ? 2.307 3.770 4.075 1.00 92.00 81 LEU A O 1
ATOM 605 N N . ILE A 1 82 ? 3.119 5.098 2.444 1.00 92.69 82 ILE A N 1
ATOM 606 C CA . ILE A 1 82 ? 3.106 6.342 3.224 1.00 92.69 82 ILE A CA 1
ATOM 607 C C . ILE A 1 82 ? 1.738 6.671 3.844 1.00 92.69 82 ILE A C 1
ATOM 609 O O . ILE A 1 82 ? 1.677 7.241 4.930 1.00 92.69 82 ILE A O 1
ATOM 613 N N . VAL A 1 83 ? 0.637 6.263 3.203 1.00 92.19 83 VAL A N 1
ATOM 614 C CA . VAL A 1 83 ? -0.738 6.456 3.705 1.00 92.19 83 VAL A CA 1
ATOM 615 C C . VAL A 1 83 ? -1.324 5.194 4.358 1.00 92.19 83 VAL A C 1
ATOM 617 O O . VAL A 1 83 ? -1.872 5.306 5.464 1.00 92.19 83 VAL A O 1
ATOM 620 N N . PRO A 1 84 ? -1.219 3.983 3.766 1.00 91.31 84 PRO A N 1
ATOM 621 C CA . PRO A 1 84 ? -1.783 2.775 4.371 1.00 91.31 84 PRO A CA 1
ATOM 622 C C . PRO A 1 84 ? -1.242 2.464 5.769 1.00 91.31 84 PRO A C 1
ATOM 624 O O . PRO A 1 84 ? -2.004 2.028 6.636 1.00 91.31 84 PRO A O 1
ATOM 627 N N . VAL A 1 85 ? 0.051 2.707 6.018 1.00 93.69 85 VAL A N 1
ATOM 628 C CA . VAL A 1 85 ? 0.691 2.385 7.303 1.00 93.69 85 VAL A CA 1
ATOM 629 C C . VAL A 1 85 ? 0.135 3.246 8.451 1.00 93.69 85 VAL A C 1
ATOM 631 O O . VAL A 1 85 ? -0.396 2.664 9.408 1.00 93.69 85 VAL A O 1
ATOM 634 N N . PRO A 1 86 ? 0.157 4.597 8.389 1.00 94.88 86 PRO A N 1
ATOM 635 C CA . PRO A 1 86 ? -0.473 5.431 9.415 1.00 94.88 86 PRO A CA 1
ATOM 636 C C . PRO A 1 86 ? -1.957 5.116 9.614 1.00 94.88 86 PRO A C 1
ATOM 638 O O . PRO A 1 86 ? -2.435 5.054 10.751 1.00 94.88 86 PRO A O 1
ATOM 641 N N . LEU A 1 87 ? -2.689 4.862 8.524 1.00 92.06 87 LEU A N 1
ATOM 642 C CA . LEU A 1 87 ? -4.118 4.575 8.587 1.00 92.06 87 LEU A CA 1
ATOM 643 C C . LEU A 1 87 ? -4.405 3.241 9.294 1.00 92.06 87 LEU A C 1
ATOM 645 O O . LEU A 1 87 ? -5.302 3.162 10.139 1.00 92.06 87 LEU A O 1
ATOM 649 N N . ALA A 1 88 ? -3.619 2.199 9.016 1.00 92.88 88 ALA A N 1
ATOM 650 C CA . ALA A 1 88 ? -3.721 0.917 9.704 1.00 92.88 88 ALA A CA 1
ATOM 651 C C . ALA A 1 88 ? -3.470 1.053 11.210 1.00 92.88 88 ALA A C 1
ATOM 653 O O . ALA A 1 88 ? -4.230 0.496 12.014 1.00 92.88 88 ALA A O 1
ATOM 654 N N . ILE A 1 89 ? -2.445 1.821 11.595 1.00 93.25 89 ILE A N 1
ATOM 655 C CA . ILE A 1 89 ? -2.118 2.110 12.997 1.00 93.25 89 ILE A CA 1
ATOM 656 C C . ILE A 1 89 ? -3.286 2.839 13.671 1.00 93.25 89 ILE A C 1
ATOM 658 O O . ILE A 1 89 ? -3.782 2.375 14.703 1.00 93.25 89 ILE A O 1
ATOM 662 N N . ALA A 1 90 ? -3.789 3.915 13.061 1.00 93.94 90 ALA A N 1
ATOM 663 C CA . ALA A 1 90 ? -4.914 4.688 13.586 1.00 93.94 90 ALA A CA 1
ATOM 664 C C . ALA A 1 90 ? -6.167 3.818 13.785 1.00 93.94 90 ALA A C 1
ATOM 666 O O . ALA A 1 90 ? -6.780 3.823 14.858 1.00 93.94 90 ALA A O 1
ATO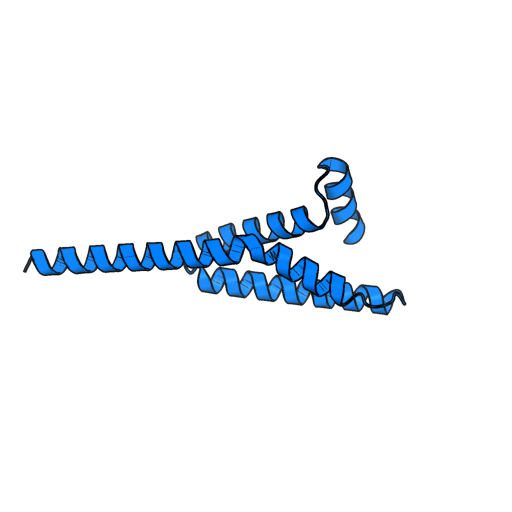M 667 N N . LEU A 1 91 ? -6.510 2.990 12.792 1.00 92.25 91 LEU A N 1
ATOM 668 C CA . LEU A 1 91 ? -7.640 2.063 12.876 1.00 92.25 91 LEU A CA 1
ATOM 669 C C . LEU A 1 91 ? -7.456 1.029 13.989 1.00 92.25 91 LEU A C 1
ATOM 671 O O . LEU A 1 91 ? -8.410 0.712 14.708 1.00 92.25 91 LEU A O 1
ATOM 675 N N . ARG A 1 92 ? -6.243 0.499 14.169 1.00 91.44 92 ARG A N 1
ATOM 676 C CA . ARG A 1 92 ? -5.953 -0.461 15.239 1.00 91.44 92 ARG A CA 1
ATOM 677 C C . ARG A 1 92 ? -6.116 0.170 16.620 1.00 91.44 92 ARG A C 1
ATOM 679 O O . ARG A 1 92 ? -6.778 -0.437 17.468 1.00 91.44 92 ARG A O 1
ATOM 686 N N . LEU A 1 93 ? -5.572 1.368 16.826 1.00 92.19 93 LEU A N 1
ATOM 687 C CA . LEU A 1 93 ? -5.690 2.112 18.082 1.00 92.19 93 LEU A CA 1
ATOM 688 C C . LEU A 1 93 ? -7.155 2.435 18.396 1.00 92.19 93 LEU A C 1
ATOM 690 O O . LEU A 1 93 ? -7.635 2.159 19.499 1.00 92.19 93 LEU A O 1
ATOM 694 N N . TYR A 1 94 ? -7.908 2.907 17.401 1.00 91.75 94 TYR A N 1
ATOM 695 C CA . TYR A 1 94 ? -9.339 3.172 17.542 1.00 91.75 94 TYR A CA 1
ATOM 696 C C . TYR A 1 94 ? -10.121 1.913 17.950 1.00 91.75 94 TYR A C 1
ATOM 698 O O . TYR A 1 94 ? -10.930 1.930 18.887 1.00 91.75 94 TYR A O 1
ATOM 706 N N . GLN A 1 95 ? -9.851 0.780 17.295 1.00 89.88 95 GLN A N 1
ATOM 707 C CA . GLN A 1 95 ? -10.480 -0.497 17.634 1.00 89.88 95 GLN A CA 1
ATOM 708 C C . GLN A 1 95 ? -10.127 -0.963 19.054 1.00 89.88 95 GLN A C 1
ATOM 710 O O . GLN A 1 95 ? -10.998 -1.491 19.753 1.00 89.88 95 GLN A O 1
ATOM 715 N N . GLN A 1 96 ? -8.881 -0.774 19.499 1.00 89.75 96 GLN A N 1
ATOM 716 C CA . GLN A 1 96 ? -8.454 -1.099 20.864 1.00 89.75 96 GLN A CA 1
ATOM 717 C C . GLN A 1 96 ? -9.182 -0.234 21.897 1.00 89.75 96 GLN A C 1
ATOM 719 O O . GLN A 1 96 ? -9.777 -0.780 22.831 1.00 89.75 96 GLN A O 1
ATOM 724 N N . HIS A 1 97 ? -9.232 1.081 21.684 1.00 91.50 97 HIS A N 1
ATOM 725 C CA . HIS A 1 97 ? -9.932 2.011 22.568 1.00 91.50 97 HIS A CA 1
ATOM 726 C C . HIS A 1 97 ? -11.431 1.673 22.678 1.00 91.50 97 HIS A C 1
ATOM 728 O O . HIS A 1 97 ? -11.986 1.553 23.776 1.00 91.50 97 HIS A O 1
ATOM 734 N N . ARG A 1 98 ? -12.093 1.384 21.547 1.00 89.88 98 ARG A N 1
ATOM 735 C CA . ARG A 1 98 ? -13.507 0.965 21.527 1.00 89.88 98 ARG A CA 1
ATOM 736 C C . ARG A 1 98 ? -13.745 -0.324 22.323 1.00 89.88 98 ARG A C 1
ATOM 738 O O . ARG A 1 98 ? -14.759 -0.448 23.014 1.00 89.88 98 ARG A O 1
ATOM 745 N N . ARG A 1 99 ? -12.827 -1.296 22.240 1.00 88.56 99 ARG A N 1
ATOM 746 C CA . ARG A 1 99 ? -12.907 -2.556 23.004 1.00 88.56 99 ARG A CA 1
ATOM 747 C C . ARG A 1 99 ? -12.749 -2.315 24.506 1.00 88.56 99 ARG A C 1
ATOM 749 O O . ARG A 1 99 ? -13.516 -2.886 25.281 1.00 88.56 99 ARG A O 1
ATOM 756 N N . GLN A 1 100 ? -11.816 -1.455 24.915 1.00 89.56 100 GLN A N 1
ATOM 757 C CA . GLN A 1 100 ? -11.620 -1.094 26.324 1.00 89.56 100 GLN A CA 1
ATOM 758 C C . GLN A 1 100 ? -12.872 -0.431 26.919 1.00 89.56 100 GLN A C 1
ATOM 760 O O . GLN A 1 100 ? -13.338 -0.836 27.984 1.00 89.56 100 GLN A O 1
ATOM 765 N N . MET A 1 101 ? -13.484 0.510 26.194 1.00 87.12 101 MET A N 1
ATOM 766 C CA . MET A 1 101 ? -14.720 1.176 26.627 1.00 87.12 101 MET A CA 1
ATOM 767 C C . MET A 1 101 ? -15.891 0.202 26.815 1.00 87.12 101 MET A C 1
ATOM 769 O O . MET A 1 101 ? -16.633 0.300 27.794 1.00 87.12 101 MET A O 1
ATOM 773 N N . ARG A 1 102 ? -16.047 -0.782 25.917 1.00 84.88 102 ARG A N 1
ATOM 774 C CA . ARG A 1 102 ? -17.080 -1.825 26.053 1.00 84.88 102 ARG A CA 1
ATOM 775 C C . ARG A 1 102 ? -16.873 -2.692 27.298 1.00 84.88 102 ARG A C 1
ATOM 777 O O . ARG A 1 102 ? -17.844 -2.982 27.989 1.00 84.88 102 ARG A O 1
ATOM 784 N N . ARG A 1 103 ? -15.625 -3.050 27.625 1.00 82.88 103 ARG A N 1
ATOM 785 C CA . ARG A 1 103 ? -15.301 -3.839 28.830 1.00 82.88 103 ARG A CA 1
ATOM 786 C C . ARG A 1 103 ? -15.625 -3.085 30.124 1.00 82.88 103 ARG A C 1
ATOM 788 O O . ARG A 1 103 ? -16.225 -3.665 31.023 1.00 82.88 103 ARG A O 1
ATOM 795 N N . ARG A 1 104 ? -15.321 -1.782 30.194 1.00 79.56 104 ARG A N 1
ATOM 796 C CA . ARG A 1 104 ? -15.624 -0.940 31.372 1.00 79.56 104 ARG A CA 1
ATOM 797 C C . ARG A 1 104 ? -17.125 -0.829 31.665 1.00 79.56 104 ARG A C 1
ATOM 799 O O . ARG A 1 104 ? -17.520 -0.812 32.826 1.00 79.56 104 ARG A O 1
ATOM 806 N N . ARG A 1 105 ? -17.977 -0.802 30.632 1.00 75.50 105 ARG A N 1
ATOM 807 C CA . ARG A 1 105 ? -19.443 -0.753 30.803 1.00 75.50 105 ARG A CA 1
ATOM 808 C C . ARG A 1 105 ? -20.029 -2.028 31.415 1.00 75.50 105 ARG A C 1
ATOM 810 O O . ARG A 1 105 ? -21.045 -1.937 32.095 1.00 75.50 105 ARG A O 1
ATOM 817 N N . HIS A 1 106 ? -19.409 -3.189 31.201 1.00 69.38 106 HIS A N 1
ATOM 818 C CA . HIS A 1 106 ? -19.883 -4.442 31.798 1.00 69.38 106 HIS A CA 1
ATOM 819 C C . HIS A 1 106 ? -19.542 -4.572 33.284 1.00 69.38 106 HIS A C 1
ATOM 821 O O . HIS A 1 106 ? -20.359 -5.102 34.027 1.00 69.38 106 HIS A O 1
ATOM 827 N N . TYR A 1 107 ? -18.405 -4.032 33.731 1.00 65.19 107 TYR A N 1
ATOM 828 C CA . TYR A 1 107 ? -18.037 -4.040 35.152 1.00 65.19 107 TYR A CA 1
ATOM 829 C C . TYR A 1 107 ? -18.883 -3.101 36.018 1.00 65.19 107 TYR A C 1
ATOM 831 O O . TYR A 1 107 ? -19.028 -3.354 37.199 1.00 65.19 107 TYR A O 1
ATOM 839 N N . ARG A 1 108 ? -19.475 -2.044 35.448 1.00 65.69 108 ARG A N 1
ATOM 840 C CA . ARG A 1 108 ? -20.360 -1.113 36.178 1.00 65.69 108 ARG A CA 1
ATOM 841 C C . ARG A 1 108 ? -21.797 -1.615 36.376 1.00 65.69 108 ARG A C 1
ATOM 843 O O . ARG A 1 108 ? -22.591 -0.911 36.986 1.00 65.69 108 ARG A O 1
ATOM 850 N N . ARG A 1 109 ? -22.161 -2.758 35.784 1.00 60.56 109 ARG A N 1
ATOM 851 C CA . ARG A 1 109 ? -23.516 -3.342 35.849 1.00 60.56 109 ARG A CA 1
ATOM 852 C C . ARG A 1 109 ? -23.596 -4.602 36.721 1.00 60.56 109 ARG A C 1
ATOM 854 O O . ARG A 1 109 ? -24.656 -5.217 36.766 1.00 60.56 109 ARG A O 1
ATOM 861 N N . ARG A 1 110 ? -22.488 -5.002 37.337 1.00 54.78 110 ARG A N 1
ATOM 862 C CA . ARG A 1 110 ? -22.423 -6.033 38.375 1.00 54.78 110 ARG A CA 1
ATOM 863 C C . ARG A 1 110 ? -22.053 -5.351 39.678 1.00 54.78 110 ARG A C 1
ATOM 865 O O . ARG A 1 110 ? -22.525 -5.846 40.714 1.00 54.78 110 ARG A O 1
#

Foldseek 3Di:
DVVVVLVVCCVVPVDDPLRCLQVVLLVQLVVQCVVVVQSVVSNVVSLVVLVVVLVVVQVVCVVVVHDDDPVVSVSSSCSNVVPSVVVSVVSVVVVVVVVVVVVVVVVVVD